Protein AF-A0A9P3E5V5-F1 (afdb_monomer)

Solvent-accessible surface area (backbone atoms only — not comparable to full-atom values): 11001 Å² total; per-residue (Å²): 137,90,83,87,84,87,84,86,79,91,71,80,88,65,81,78,80,69,85,78,74,56,87,87,50,57,58,60,36,31,74,77,69,76,49,65,53,83,77,76,59,57,54,72,68,57,53,49,50,54,52,51,52,53,50,52,50,46,36,69,65,6,74,64,27,44,96,91,38,74,92,29,53,44,73,91,23,45,56,85,62,48,84,70,31,33,34,68,57,94,59,50,39,72,36,65,69,54,51,51,58,68,65,32,63,55,54,46,51,53,51,22,64,66,70,73,44,84,90,75,83,84,86,77,54,52,49,74,63,70,69,98,47,53,63,94,78,40,67,85,72,67,80,88,75,93,77,86,85,88,80,85,83,84,77,77,80,78,89,83,76,83,81,77,131

Radius of gyration: 22.76 Å; Cα contacts (8 Å, |Δi|>4): 129; chains: 1; bounding box: 99×36×46 Å

Structure (mmCIF, N/CA/C/O backbone):
data_AF-A0A9P3E5V5-F1
#
_entry.id   AF-A0A9P3E5V5-F1
#
loop_
_atom_site.group_PDB
_atom_site.id
_atom_site.type_symbol
_atom_site.label_a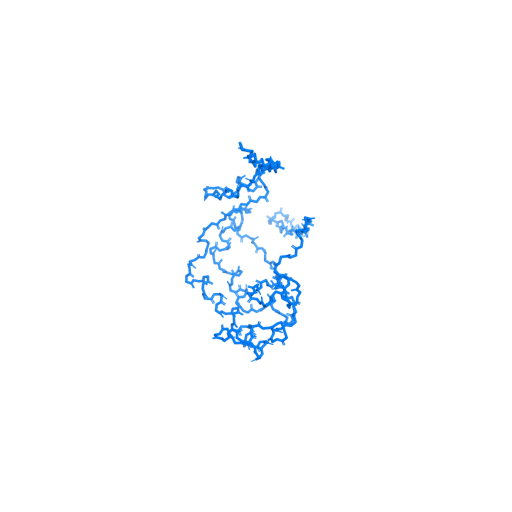tom_id
_atom_site.label_alt_id
_atom_site.label_comp_id
_atom_site.label_asym_id
_atom_site.label_entity_id
_atom_site.label_seq_id
_atom_site.pdbx_PDB_ins_code
_atom_site.Cartn_x
_atom_site.Cartn_y
_atom_site.Cartn_z
_atom_site.occupancy
_atom_site.B_iso_or_equiv
_atom_site.auth_seq_id
_atom_site.auth_comp_id
_atom_site.auth_asym_id
_atom_site.auth_atom_id
_atom_site.pdbx_PDB_model_num
ATOM 1 N N . MET A 1 1 ? 57.655 -8.076 26.500 1.00 41.09 1 MET A N 1
ATOM 2 C CA . MET A 1 1 ? 57.182 -7.612 25.183 1.00 41.09 1 MET A CA 1
ATOM 3 C C . MET A 1 1 ? 55.741 -7.177 25.334 1.00 41.09 1 MET A C 1
ATOM 5 O O . MET A 1 1 ? 54.920 -7.940 25.821 1.00 41.09 1 MET A O 1
ATOM 9 N N . THR A 1 2 ? 55.512 -5.908 25.033 1.00 35.53 2 THR A N 1
ATOM 10 C CA . THR A 1 2 ? 54.255 -5.164 25.101 1.00 35.53 2 THR A CA 1
ATOM 11 C C . THR A 1 2 ? 53.289 -5.636 24.018 1.00 35.53 2 THR A C 1
ATOM 13 O O . THR A 1 2 ? 53.728 -5.834 22.887 1.00 35.53 2 THR A O 1
ATOM 16 N N . SER A 1 3 ? 51.994 -5.741 24.330 1.00 30.14 3 SER A N 1
ATOM 17 C CA . SER A 1 3 ? 50.926 -5.079 23.558 1.00 30.14 3 SER A CA 1
ATOM 18 C C . SER A 1 3 ? 49.582 -5.205 24.272 1.00 30.14 3 SER A C 1
ATOM 20 O O . SER A 1 3 ? 48.969 -6.267 24.323 1.00 30.14 3 SER A O 1
ATOM 22 N N . THR A 1 4 ? 49.152 -4.071 24.815 1.00 32.53 4 THR A N 1
ATOM 23 C CA . THR A 1 4 ? 47.768 -3.741 25.154 1.00 32.53 4 THR A CA 1
ATOM 24 C C . THR A 1 4 ? 47.013 -3.439 23.862 1.00 32.53 4 THR A C 1
ATOM 26 O O . THR A 1 4 ? 47.519 -2.680 23.038 1.00 32.53 4 THR A O 1
ATOM 29 N N . VAL A 1 5 ? 45.785 -3.941 23.716 1.00 35.28 5 VAL A N 1
ATOM 30 C CA . VAL A 1 5 ? 44.787 -3.330 22.827 1.00 35.28 5 VAL A CA 1
ATOM 31 C C . VAL A 1 5 ? 43.511 -3.123 23.634 1.00 35.28 5 VAL A C 1
ATOM 33 O O . VAL A 1 5 ? 42.793 -4.066 23.954 1.00 35.28 5 VAL A O 1
ATOM 36 N N . THR A 1 6 ? 43.268 -1.864 23.985 1.00 30.19 6 THR A N 1
ATOM 37 C CA . THR A 1 6 ? 42.008 -1.373 24.542 1.00 30.19 6 THR A CA 1
ATOM 38 C C . THR A 1 6 ? 41.109 -0.975 23.377 1.00 30.19 6 THR A C 1
ATOM 40 O O . THR A 1 6 ? 41.495 -0.125 22.577 1.00 30.19 6 THR A O 1
ATOM 43 N N . LEU A 1 7 ? 39.902 -1.535 23.301 1.00 29.89 7 LEU A N 1
ATOM 44 C CA . LEU A 1 7 ? 38.810 -0.964 22.513 1.00 29.89 7 LEU A CA 1
ATOM 45 C C . LEU A 1 7 ? 37.678 -0.595 23.466 1.00 29.89 7 LEU A C 1
ATOM 47 O O . LEU A 1 7 ? 36.864 -1.426 23.858 1.00 29.89 7 LEU A O 1
ATOM 51 N N . THR A 1 8 ? 37.664 0.677 23.855 1.00 32.66 8 THR A N 1
ATOM 52 C CA . THR A 1 8 ? 36.528 1.309 24.520 1.00 32.66 8 THR A CA 1
ATOM 53 C C . THR A 1 8 ? 35.540 1.728 23.438 1.00 32.66 8 THR A C 1
ATOM 55 O O . THR A 1 8 ? 35.820 2.645 22.670 1.00 32.66 8 THR A O 1
ATOM 58 N N . ALA A 1 9 ? 34.382 1.076 23.384 1.00 33.16 9 ALA A N 1
ATOM 59 C CA . ALA A 1 9 ? 33.217 1.584 22.672 1.00 33.16 9 ALA A CA 1
ATOM 60 C C . ALA A 1 9 ? 32.140 1.916 23.709 1.00 33.16 9 ALA A C 1
ATOM 62 O O . ALA A 1 9 ? 31.314 1.085 24.070 1.00 33.16 9 ALA A O 1
ATOM 63 N N . THR A 1 10 ? 32.177 3.143 24.223 1.00 37.47 10 THR A N 1
ATOM 64 C CA . THR A 1 10 ? 31.037 3.750 24.914 1.00 37.47 10 THR A CA 1
ATOM 65 C C . THR A 1 10 ? 30.046 4.230 23.862 1.00 37.47 10 THR A C 1
ATOM 67 O O . THR A 1 10 ? 30.158 5.346 23.359 1.00 37.47 10 THR A O 1
ATOM 70 N N . ALA A 1 11 ? 29.084 3.374 23.521 1.00 40.66 11 ALA A N 1
ATOM 71 C CA . ALA A 1 11 ? 27.822 3.793 22.928 1.00 40.66 11 ALA A CA 1
ATOM 72 C C . ALA A 1 11 ? 26.767 3.720 24.033 1.00 40.66 11 ALA A C 1
ATOM 74 O O . ALA A 1 11 ? 26.501 2.661 24.593 1.00 40.66 11 ALA A O 1
ATOM 75 N N . THR A 1 12 ? 26.257 4.889 24.393 1.00 34.94 12 THR A N 1
ATOM 76 C CA . THR A 1 12 ? 25.194 5.119 25.362 1.00 34.94 12 THR A CA 1
ATOM 77 C C . THR A 1 12 ? 24.017 4.176 25.128 1.00 34.94 12 THR A C 1
ATOM 79 O O . THR A 1 12 ? 23.472 4.109 24.025 1.00 34.94 12 THR A O 1
ATOM 82 N N . ASP A 1 13 ? 23.636 3.488 26.203 1.00 42.56 13 ASP A N 1
ATOM 83 C CA . ASP A 1 13 ? 22.444 2.659 26.362 1.00 42.56 13 ASP A CA 1
ATOM 84 C C . ASP A 1 13 ? 21.185 3.514 26.152 1.00 42.56 13 ASP A C 1
ATOM 86 O O . ASP A 1 13 ? 20.559 4.021 27.080 1.00 42.56 13 ASP A O 1
ATOM 90 N N . SER A 1 14 ? 20.867 3.784 24.888 1.00 42.25 14 SER A N 1
ATOM 91 C CA . SER A 1 14 ? 19.530 4.218 24.513 1.00 42.25 14 SER A CA 1
ATOM 92 C C . SER A 1 14 ? 18.694 2.949 24.512 1.00 42.25 14 SER A C 1
ATOM 94 O O . SER A 1 14 ? 19.009 2.062 23.712 1.00 42.25 14 SER A O 1
ATOM 96 N N . PRO A 1 15 ? 17.657 2.818 25.358 1.00 39.41 15 PRO A N 1
ATOM 97 C CA . PRO A 1 15 ? 16.814 1.640 25.314 1.00 39.41 15 PRO A CA 1
ATOM 98 C C . PRO A 1 15 ? 16.257 1.541 23.897 1.00 39.41 15 PRO A C 1
ATOM 100 O O . PRO A 1 15 ? 15.474 2.393 23.466 1.00 39.41 15 PRO A O 1
ATOM 103 N N . GLN A 1 16 ? 16.693 0.524 23.148 1.00 37.16 16 GLN A N 1
ATOM 104 C CA . GLN A 1 16 ? 16.019 0.148 21.920 1.00 37.16 16 GLN A CA 1
ATOM 105 C C . GLN A 1 16 ? 14.593 -0.187 22.337 1.00 37.16 16 GLN A C 1
ATOM 107 O O . GLN A 1 16 ? 14.336 -1.228 22.944 1.00 37.16 16 GLN A O 1
ATOM 112 N N . ARG A 1 17 ? 13.661 0.731 22.071 1.00 35.12 17 ARG A N 1
ATOM 113 C CA . ARG A 1 17 ? 12.237 0.446 22.185 1.00 35.12 17 ARG A CA 1
ATOM 114 C C . ARG A 1 17 ? 11.940 -0.610 21.131 1.00 35.12 17 ARG A C 1
ATOM 116 O O . ARG A 1 17 ? 11.730 -0.299 19.964 1.00 35.12 17 ARG A O 1
ATOM 123 N N . VAL A 1 18 ? 12.018 -1.872 21.537 1.00 39.62 18 VAL A N 1
ATOM 124 C CA . VAL A 1 18 ? 11.523 -2.989 20.742 1.00 39.62 18 VAL A CA 1
ATOM 125 C C . VAL A 1 18 ? 10.032 -2.745 20.584 1.00 39.62 18 VAL A C 1
ATOM 127 O O . VAL A 1 18 ? 9.328 -2.607 21.584 1.00 39.62 18 VAL A O 1
ATOM 130 N N . LEU A 1 19 ? 9.571 -2.657 19.338 1.00 42.88 19 LEU A N 1
ATOM 131 C CA . LEU A 1 19 ? 8.152 -2.617 19.014 1.00 42.88 19 LEU A CA 1
ATOM 132 C C . LEU A 1 19 ? 7.514 -3.885 19.599 1.00 42.88 19 LEU A C 1
ATOM 134 O O . LEU A 1 19 ? 7.697 -4.981 19.064 1.00 42.88 19 LEU A O 1
ATOM 138 N N . ARG A 1 20 ? 6.849 -3.758 20.752 1.00 41.41 20 ARG A N 1
ATOM 139 C CA . ARG A 1 20 ? 6.124 -4.865 21.374 1.00 41.41 20 ARG A CA 1
ATOM 140 C C . ARG A 1 20 ? 4.777 -4.943 20.685 1.00 41.41 20 ARG A C 1
ATOM 142 O O . ARG A 1 20 ? 3.972 -4.029 20.754 1.00 41.41 20 ARG A O 1
ATOM 149 N N . LEU A 1 21 ? 4.605 -6.022 19.943 1.00 47.34 21 LEU A N 1
ATOM 150 C CA . LEU A 1 21 ? 3.450 -6.261 19.098 1.00 47.34 21 LEU A CA 1
ATOM 151 C C . LEU A 1 21 ? 2.432 -6.994 19.972 1.00 47.34 21 LEU A C 1
ATOM 153 O O . LEU A 1 21 ? 2.611 -8.188 20.212 1.00 47.34 21 LEU A O 1
ATOM 157 N N . HIS A 1 22 ? 1.460 -6.264 20.519 1.00 46.09 22 HIS A N 1
ATOM 158 C CA . HIS A 1 22 ? 0.457 -6.792 21.442 1.00 46.09 22 HIS A CA 1
ATOM 159 C C . HIS A 1 22 ? -0.745 -7.329 20.642 1.00 46.09 22 HIS A C 1
ATOM 161 O O . HIS A 1 22 ? -1.369 -6.579 19.897 1.00 46.09 22 HIS A O 1
ATOM 167 N N . PRO A 1 23 ? -1.049 -8.634 20.730 1.00 52.34 23 PRO A N 1
ATOM 168 C CA . PRO A 1 23 ? -2.071 -9.246 19.884 1.00 52.34 23 PRO A CA 1
ATOM 169 C C . PRO A 1 23 ? -3.511 -9.062 20.389 1.00 52.34 23 PRO A C 1
ATOM 171 O O . PRO A 1 23 ? -4.437 -9.226 19.602 1.00 52.34 23 PRO A O 1
ATOM 174 N N . ASP A 1 24 ? -3.714 -8.708 21.663 1.00 61.38 24 ASP A N 1
ATOM 175 C CA . ASP A 1 24 ? -4.978 -9.054 22.335 1.00 61.38 24 ASP A CA 1
ATOM 176 C C . ASP A 1 24 ? -5.874 -7.860 22.709 1.00 61.38 24 ASP A C 1
ATOM 178 O O . ASP A 1 24 ? -6.994 -8.067 23.172 1.00 61.38 24 ASP A O 1
ATOM 182 N N . ASN A 1 25 ? -5.420 -6.612 22.529 1.00 67.69 25 ASN A N 1
ATOM 183 C CA . ASN A 1 25 ? -6.262 -5.431 22.758 1.00 67.69 25 ASN A CA 1
ATOM 184 C C . ASN A 1 25 ? -5.725 -4.181 22.023 1.00 67.69 25 ASN A C 1
ATOM 186 O O . ASN A 1 25 ? -4.980 -3.398 22.622 1.00 67.69 25 ASN A O 1
ATOM 190 N N . PRO A 1 26 ? -6.093 -3.971 20.744 1.00 73.62 26 PRO A N 1
ATOM 191 C CA . PRO A 1 26 ? -5.591 -2.843 19.961 1.00 73.62 26 PRO A CA 1
ATOM 192 C C . PRO A 1 26 ? -5.961 -1.484 20.569 1.00 73.62 26 PRO A C 1
ATOM 194 O O . PRO A 1 26 ? -5.169 -0.547 20.504 1.00 73.62 26 PRO A O 1
ATOM 197 N N . THR A 1 27 ? -7.126 -1.381 21.212 1.00 79.56 27 THR A N 1
ATOM 198 C CA . THR A 1 27 ? -7.610 -0.140 21.829 1.00 79.56 27 THR A CA 1
ATOM 199 C C . THR A 1 27 ? -6.741 0.279 23.012 1.00 79.56 27 THR A C 1
ATOM 201 O O . THR A 1 27 ? -6.337 1.434 23.097 1.00 79.56 27 THR A O 1
ATOM 204 N N . ARG A 1 28 ? -6.362 -0.666 23.881 1.00 84.62 28 ARG A N 1
ATOM 205 C CA . ARG A 1 28 ? -5.497 -0.370 25.032 1.00 84.62 28 ARG A CA 1
ATOM 206 C C . ARG A 1 28 ? -4.113 0.129 24.609 1.00 84.62 28 ARG A C 1
ATOM 208 O O . ARG A 1 28 ? -3.615 1.105 25.163 1.00 84.62 28 ARG A O 1
ATOM 215 N N . ASP A 1 29 ? -3.488 -0.527 23.635 1.00 86.44 29 ASP A N 1
ATOM 216 C CA . ASP A 1 29 ? -2.180 -0.096 23.129 1.00 86.44 29 ASP A CA 1
ATOM 217 C C . ASP A 1 29 ? -2.243 1.301 22.506 1.00 86.44 29 ASP A C 1
ATOM 219 O O . ASP A 1 29 ? -1.322 2.098 22.691 1.00 86.44 29 ASP A O 1
ATOM 223 N N . LEU A 1 30 ? -3.327 1.598 21.780 1.00 87.31 30 LEU A N 1
ATOM 224 C CA . LEU A 1 30 ? -3.567 2.920 21.209 1.00 87.31 30 LEU A CA 1
ATOM 225 C C . LEU A 1 30 ? -3.689 3.986 22.303 1.00 87.31 30 LEU A C 1
ATOM 227 O O . LEU A 1 30 ? -3.066 5.038 22.173 1.00 87.31 30 LEU A O 1
ATOM 231 N N . GLU A 1 31 ? -4.420 3.710 23.384 1.00 87.19 31 GLU A N 1
ATOM 232 C CA . GLU A 1 31 ? -4.567 4.624 24.526 1.00 87.19 31 GLU A CA 1
ATOM 233 C C . GLU A 1 31 ? -3.242 4.861 25.269 1.00 87.19 31 GLU A C 1
ATOM 235 O O . GLU A 1 31 ? -2.911 6.000 25.600 1.00 87.19 31 GLU A O 1
ATOM 240 N N . GLU A 1 32 ? -2.463 3.804 25.524 1.00 92.00 32 GLU A N 1
ATOM 241 C CA . GLU A 1 32 ? -1.231 3.892 26.320 1.00 92.00 32 GLU A CA 1
ATOM 242 C C . GLU A 1 32 ? -0.019 4.388 25.505 1.00 92.00 32 GLU A C 1
ATOM 244 O O . GLU A 1 32 ? 0.821 5.127 26.026 1.00 92.00 32 GLU A O 1
ATOM 249 N N . ASN A 1 33 ? 0.098 3.987 24.233 1.00 89.06 33 ASN A N 1
ATOM 250 C CA . ASN A 1 33 ? 1.298 4.200 23.411 1.00 89.06 33 ASN A CA 1
ATOM 251 C C . ASN A 1 33 ? 1.079 5.115 22.198 1.00 89.06 33 ASN A C 1
ATOM 253 O O . ASN A 1 33 ? 2.060 5.515 21.563 1.00 89.06 33 ASN A O 1
ATOM 257 N N . GLY A 1 34 ? -0.171 5.417 21.838 1.00 88.44 34 GLY A N 1
ATOM 258 C CA . GLY A 1 34 ? -0.513 6.157 20.620 1.00 88.44 34 GLY A CA 1
ATOM 259 C C . GLY A 1 34 ? -0.385 5.343 19.325 1.00 88.44 34 GLY A C 1
ATOM 260 O O . GLY A 1 34 ? -0.484 5.916 18.242 1.00 88.44 34 GLY A O 1
ATOM 261 N N . TYR A 1 35 ? -0.139 4.030 19.406 1.00 88.62 35 TYR A N 1
ATOM 262 C CA . TYR A 1 35 ? -0.117 3.111 18.263 1.00 88.62 35 TYR A CA 1
ATOM 263 C C . TYR A 1 35 ? -0.418 1.673 18.710 1.00 88.62 35 TYR A C 1
ATOM 265 O O . TYR A 1 35 ? -0.154 1.303 19.849 1.00 88.62 35 TYR A O 1
ATOM 273 N N . THR A 1 36 ? -0.889 0.839 17.782 1.00 87.62 36 THR A N 1
ATOM 274 C CA . THR A 1 36 ? -0.984 -0.620 17.949 1.00 87.62 36 THR A CA 1
ATOM 275 C C . THR A 1 36 ? -0.632 -1.322 16.637 1.00 87.62 36 THR A C 1
ATOM 277 O O . THR A 1 36 ? -0.601 -0.688 15.579 1.00 87.62 36 THR A O 1
ATOM 280 N N . VAL A 1 37 ? -0.352 -2.625 16.687 1.00 89.25 37 VAL A N 1
ATOM 281 C CA . VAL A 1 37 ? -0.120 -3.438 15.488 1.00 89.25 37 VAL A CA 1
ATOM 282 C C . VAL A 1 37 ? -1.023 -4.657 15.493 1.00 89.25 37 VAL A C 1
ATOM 284 O O . VAL A 1 37 ? -0.809 -5.606 16.245 1.00 89.25 37 VAL A O 1
ATOM 287 N N . VAL A 1 38 ? -1.969 -4.662 14.560 1.00 88.44 38 VAL A N 1
ATOM 288 C CA . VAL A 1 38 ? -2.871 -5.788 14.331 1.00 88.44 38 VAL A CA 1
ATOM 289 C C . VAL A 1 38 ? -2.257 -6.717 13.290 1.00 88.44 38 VAL A C 1
ATOM 291 O O . VAL A 1 38 ? -1.960 -6.319 12.163 1.00 88.44 38 VAL A O 1
ATOM 294 N N . ARG A 1 39 ? -2.006 -7.966 13.678 1.00 90.00 39 ARG A N 1
ATOM 295 C CA . ARG A 1 39 ? -1.382 -8.971 12.809 1.00 90.00 39 ARG A CA 1
ATOM 296 C C . ARG A 1 39 ? -2.436 -9.815 12.115 1.00 90.00 39 ARG A C 1
ATOM 298 O O . ARG A 1 39 ? -3.508 -10.035 12.658 1.00 90.00 39 ARG A O 1
ATOM 305 N N . GLY A 1 40 ? -2.084 -10.349 10.948 1.00 90.75 40 GLY A N 1
ATOM 306 C CA . GLY A 1 40 ? -2.936 -11.314 10.250 1.00 90.75 40 GLY A CA 1
ATOM 307 C C . GLY A 1 40 ? -4.240 -10.723 9.716 1.00 90.75 40 GLY A C 1
ATOM 308 O O . GLY A 1 40 ? -5.145 -11.486 9.409 1.00 90.75 40 GLY A O 1
ATOM 309 N N . VAL A 1 41 ? -4.327 -9.392 9.586 1.00 93.50 41 VAL A N 1
ATOM 310 C CA . VAL A 1 41 ? -5.484 -8.706 8.984 1.00 93.50 41 VAL A CA 1
ATOM 311 C C . VAL A 1 41 ? -5.741 -9.227 7.571 1.00 93.50 41 VAL A C 1
ATOM 313 O O . VAL A 1 41 ? -6.877 -9.471 7.191 1.00 93.50 41 VAL A O 1
ATOM 316 N N . LEU A 1 42 ? -4.673 -9.456 6.804 1.00 95.31 42 LEU A N 1
ATOM 317 C CA . LEU A 1 42 ? -4.742 -10.145 5.523 1.00 95.31 42 LEU A CA 1
ATOM 318 C C . LEU A 1 42 ? -4.054 -11.500 5.625 1.00 95.31 42 LEU A C 1
ATOM 320 O O . LEU A 1 42 ? -2.979 -11.629 6.218 1.00 95.31 42 LEU A O 1
ATOM 324 N N . THR A 1 43 ? -4.642 -12.495 4.967 1.00 96.62 43 THR A N 1
ATOM 325 C CA . THR A 1 43 ? -3.967 -13.766 4.688 1.00 96.62 43 THR A CA 1
ATOM 326 C C . THR A 1 43 ? -2.726 -13.524 3.816 1.00 96.62 43 THR A C 1
ATOM 328 O O . THR A 1 43 ? -2.761 -12.606 2.983 1.00 96.62 43 THR A O 1
ATOM 331 N N . PRO A 1 44 ? -1.673 -14.353 3.916 1.00 97.44 44 PRO A N 1
ATOM 332 C CA . PRO A 1 44 ? -0.499 -14.256 3.048 1.00 97.44 44 PRO A CA 1
ATOM 333 C C . PRO A 1 44 ? -0.837 -14.220 1.552 1.00 97.44 44 PRO A C 1
ATOM 335 O O . PRO A 1 44 ? -0.237 -13.452 0.807 1.00 97.44 44 PRO A O 1
ATOM 338 N N . GLU A 1 45 ? -1.833 -14.991 1.122 1.00 97.94 45 GLU A N 1
ATOM 339 C CA . GLU A 1 45 ? -2.267 -15.095 -0.271 1.00 97.94 45 GLU A CA 1
ATOM 340 C C . GLU A 1 45 ? -2.884 -13.784 -0.773 1.00 97.94 45 GLU A C 1
ATOM 342 O O . GLU A 1 45 ? -2.530 -13.301 -1.847 1.00 97.94 45 GLU A O 1
ATOM 347 N N . ARG A 1 46 ? -3.768 -13.163 0.020 1.00 97.38 46 ARG A N 1
ATOM 348 C CA . ARG A 1 46 ? -4.338 -11.839 -0.294 1.00 97.38 46 ARG A CA 1
ATOM 349 C C . ARG A 1 46 ? -3.268 -10.753 -0.326 1.00 97.38 46 ARG A C 1
ATOM 351 O O . ARG A 1 46 ? -3.261 -9.936 -1.241 1.00 97.38 46 ARG A O 1
ATOM 358 N N . ALA A 1 47 ? -2.349 -10.750 0.639 1.00 96.94 47 ALA A N 1
ATOM 359 C CA . ALA A 1 47 ? -1.246 -9.790 0.662 1.00 96.94 47 ALA A CA 1
ATOM 360 C C . ALA A 1 47 ? -0.346 -9.927 -0.580 1.00 96.94 47 ALA A C 1
ATOM 362 O O . ALA A 1 47 ? 0.051 -8.930 -1.186 1.00 96.94 47 ALA A O 1
ATOM 363 N N . GLU A 1 48 ? -0.064 -11.164 -0.986 1.00 97.81 48 GLU A N 1
ATOM 364 C CA . GLU A 1 48 ? 0.687 -11.474 -2.197 1.00 97.81 48 GLU A CA 1
ATOM 365 C C . GLU A 1 48 ? -0.050 -11.024 -3.468 1.00 97.81 48 GLU A C 1
ATOM 367 O O . GLU A 1 48 ? 0.569 -10.433 -4.351 1.00 97.81 48 GLU A O 1
ATOM 372 N N . ASP A 1 49 ? -1.367 -11.211 -3.548 1.00 98.38 49 ASP A N 1
ATOM 373 C CA . ASP A 1 49 ? -2.185 -10.724 -4.665 1.00 98.38 49 ASP A CA 1
ATOM 374 C C . ASP A 1 49 ? -2.108 -9.191 -4.826 1.00 98.38 49 ASP A C 1
ATOM 376 O O . ASP A 1 49 ? -1.814 -8.694 -5.916 1.00 98.38 49 ASP A O 1
ATOM 380 N N . TYR A 1 50 ? -2.266 -8.419 -3.742 1.00 98.00 50 TYR A N 1
ATOM 381 C CA . TYR A 1 50 ? -2.081 -6.959 -3.791 1.00 98.00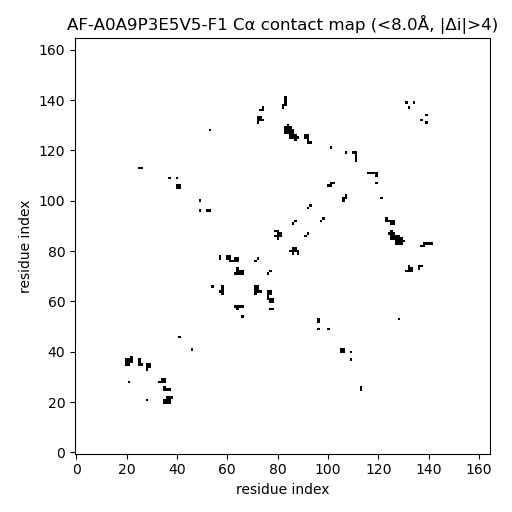 50 TYR A CA 1
ATOM 382 C C . TYR A 1 50 ? -0.673 -6.568 -4.234 1.00 98.00 50 TYR A C 1
ATOM 384 O O . TYR A 1 50 ? -0.501 -5.623 -5.008 1.00 98.00 50 TYR A O 1
ATOM 392 N N . ARG A 1 51 ? 0.343 -7.308 -3.777 1.00 97.44 51 ARG A N 1
ATOM 393 C CA . ARG A 1 51 ? 1.724 -7.088 -4.203 1.00 97.44 51 ARG A CA 1
ATOM 394 C C . ARG A 1 51 ? 1.871 -7.294 -5.708 1.00 97.44 51 ARG A C 1
ATOM 396 O O . ARG A 1 51 ? 2.521 -6.479 -6.359 1.00 97.44 51 ARG A O 1
ATOM 403 N N . GLN A 1 52 ? 1.286 -8.349 -6.272 1.00 98.19 52 GLN A N 1
ATOM 404 C CA . GLN A 1 52 ? 1.336 -8.595 -7.715 1.00 98.19 52 GLN A CA 1
ATOM 405 C C . GLN A 1 52 ? 0.643 -7.484 -8.500 1.00 98.19 52 GLN A C 1
ATOM 407 O O . GLN A 1 52 ? 1.242 -6.959 -9.437 1.00 98.19 52 GLN A O 1
ATOM 412 N N . ARG A 1 53 ? -0.535 -7.033 -8.056 1.00 98.06 53 ARG A N 1
ATOM 413 C CA . ARG A 1 53 ? -1.254 -5.911 -8.682 1.00 98.06 53 ARG A CA 1
ATOM 414 C C . ARG A 1 53 ? -0.484 -4.589 -8.610 1.00 98.06 53 ARG A C 1
ATOM 416 O O . ARG A 1 53 ? -0.496 -3.819 -9.568 1.00 98.06 53 ARG A O 1
ATOM 423 N N . ALA A 1 54 ? 0.258 -4.349 -7.529 1.00 96.94 54 ALA A N 1
ATOM 424 C CA . ALA A 1 54 ? 1.160 -3.203 -7.438 1.00 96.94 54 ALA A CA 1
ATOM 425 C C . ALA A 1 54 ? 2.310 -3.285 -8.460 1.00 96.94 54 ALA A C 1
ATOM 427 O O . ALA A 1 54 ? 2.652 -2.287 -9.096 1.00 96.94 54 ALA A O 1
ATOM 428 N N . TYR A 1 55 ? 2.888 -4.473 -8.673 1.00 97.50 55 TYR A N 1
ATOM 429 C CA . TYR A 1 55 ? 3.872 -4.670 -9.741 1.00 97.50 55 TYR A CA 1
ATOM 430 C C . TYR A 1 55 ? 3.250 -4.559 -11.143 1.00 97.50 55 TYR A C 1
ATOM 432 O O . TYR A 1 55 ? 3.905 -4.016 -12.032 1.00 97.50 55 TYR A O 1
ATOM 440 N N . ASP A 1 56 ? 2.007 -5.012 -11.347 1.00 97.19 56 ASP A N 1
ATOM 441 C CA . ASP A 1 56 ? 1.290 -4.853 -12.623 1.00 97.19 56 ASP A CA 1
ATOM 442 C C . ASP A 1 56 ? 1.147 -3.369 -12.959 1.00 97.19 56 ASP A C 1
ATOM 444 O O . ASP A 1 56 ? 1.435 -2.939 -14.079 1.00 97.19 56 ASP A O 1
ATOM 448 N N . TRP A 1 57 ? 0.775 -2.567 -11.959 1.00 96.62 57 TRP A N 1
ATOM 449 C CA . TRP A 1 57 ? 0.699 -1.120 -12.086 1.00 96.62 57 TRP A 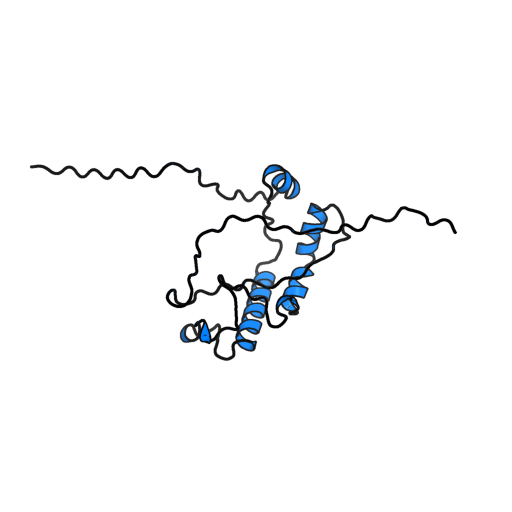CA 1
ATOM 450 C C . TRP A 1 57 ? 2.061 -0.501 -12.438 1.00 96.62 57 TRP A C 1
ATOM 452 O O . TRP A 1 57 ? 2.147 0.302 -13.370 1.00 96.62 57 TRP A O 1
ATOM 462 N N . LEU A 1 58 ? 3.142 -0.916 -11.766 1.00 96.56 58 LEU A N 1
ATOM 463 C CA . LEU A 1 58 ? 4.497 -0.429 -12.052 1.00 96.56 58 LEU A CA 1
ATOM 464 C C . LEU A 1 58 ? 4.950 -0.752 -13.481 1.00 96.56 58 LEU A C 1
ATOM 466 O O . LEU A 1 58 ? 5.521 0.1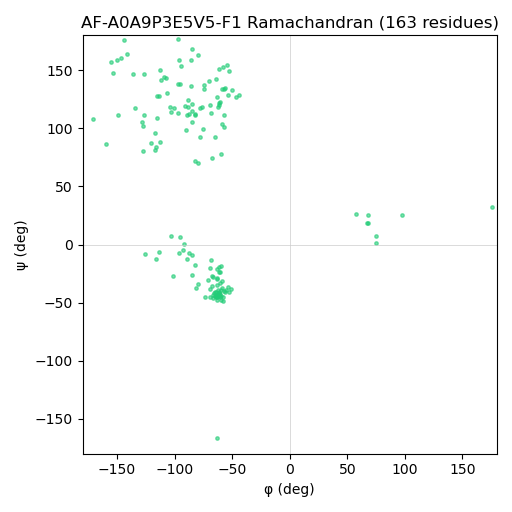10 -14.141 1.00 96.56 58 LEU A O 1
ATOM 470 N N . GLU A 1 59 ? 4.691 -1.963 -13.978 1.00 96.75 59 GLU A N 1
ATOM 471 C CA . GLU A 1 59 ? 5.053 -2.364 -15.347 1.00 96.75 59 GLU A CA 1
ATOM 472 C C . GLU A 1 59 ? 4.189 -1.679 -16.413 1.00 96.75 59 GLU A C 1
ATOM 474 O O . GLU A 1 59 ? 4.670 -1.415 -17.517 1.00 96.75 59 GLU A O 1
ATOM 479 N N . LYS A 1 60 ? 2.929 -1.363 -16.088 1.00 95.12 60 LYS A N 1
ATOM 480 C CA . LYS A 1 60 ? 2.030 -0.591 -16.957 1.00 95.12 60 LYS A CA 1
ATOM 481 C C . LYS A 1 60 ? 2.479 0.865 -17.074 1.00 95.12 60 LYS A C 1
ATOM 483 O O . LYS A 1 60 ? 2.500 1.415 -18.172 1.00 95.12 60 LYS A O 1
ATOM 488 N N . MET A 1 61 ? 2.823 1.487 -15.949 1.00 95.00 61 MET A N 1
ATOM 489 C CA . MET A 1 61 ? 3.167 2.910 -15.886 1.00 95.00 61 MET A CA 1
ATOM 490 C C . MET A 1 61 ? 4.642 3.183 -16.213 1.00 95.00 61 MET A C 1
ATOM 492 O O . MET A 1 61 ? 4.982 4.266 -16.685 1.00 95.00 61 MET A O 1
ATOM 496 N N . GLY A 1 62 ? 5.516 2.201 -15.991 1.00 94.44 62 GLY A N 1
ATOM 497 C CA . GLY A 1 62 ? 6.923 2.194 -16.374 1.00 94.44 62 GLY A CA 1
ATOM 498 C C . GLY A 1 62 ? 7.186 1.086 -17.396 1.00 94.44 62 GLY A C 1
ATOM 499 O O . GLY A 1 62 ? 7.636 0.010 -17.015 1.00 94.44 62 GLY A O 1
ATOM 500 N N . PRO A 1 63 ? 6.956 1.303 -18.705 1.00 92.12 63 PRO A N 1
ATOM 501 C CA . PRO A 1 63 ? 7.033 0.231 -19.707 1.00 92.12 63 PRO A CA 1
ATOM 502 C C . PRO A 1 63 ? 8.424 -0.415 -19.826 1.00 92.12 63 PRO A C 1
ATOM 504 O O . PRO A 1 63 ? 8.535 -1.575 -20.238 1.00 92.12 63 PRO A O 1
ATOM 507 N N . ASN A 1 64 ? 9.472 0.318 -19.431 1.00 97.12 64 ASN A N 1
ATOM 508 C CA . ASN A 1 64 ? 10.859 -0.148 -19.390 1.00 97.12 64 ASN A CA 1
ATOM 509 C C . ASN A 1 64 ? 11.218 -0.887 -18.094 1.00 97.12 64 ASN A C 1
ATOM 511 O O . ASN A 1 64 ? 12.306 -1.448 -18.011 1.00 97.12 64 ASN A O 1
ATOM 515 N N . PHE A 1 65 ? 10.347 -0.879 -17.086 1.00 97.50 65 PHE A N 1
ATOM 516 C CA . PHE A 1 65 ? 10.490 -1.679 -15.878 1.00 97.50 65 PHE A CA 1
ATOM 517 C C . PHE A 1 65 ? 9.896 -3.076 -16.104 1.00 97.50 65 PHE A C 1
ATOM 519 O O . PHE A 1 65 ? 8.823 -3.235 -16.697 1.00 97.50 65 PHE A O 1
ATOM 526 N N . LYS A 1 66 ? 10.620 -4.100 -15.643 1.00 97.75 66 LYS A N 1
ATOM 527 C CA . LYS A 1 66 ? 10.203 -5.505 -15.641 1.00 97.75 66 LYS A CA 1
ATOM 528 C C . LYS A 1 66 ? 10.526 -6.110 -14.281 1.00 97.75 66 LYS A C 1
ATOM 530 O O . LYS A 1 66 ? 11.692 -6.238 -13.900 1.00 97.75 66 LYS A O 1
ATOM 535 N N . ARG A 1 67 ? 9.502 -6.548 -13.546 1.00 96.38 67 ARG A N 1
ATOM 536 C CA . ARG A 1 67 ? 9.650 -7.095 -12.187 1.00 96.38 67 ARG A CA 1
ATOM 537 C C . ARG A 1 67 ? 10.585 -8.309 -12.154 1.00 96.38 67 ARG A C 1
ATOM 539 O O . ARG A 1 67 ? 11.302 -8.502 -11.180 1.00 96.38 67 ARG A O 1
ATOM 546 N N . ASN A 1 68 ? 10.613 -9.080 -13.242 1.00 96.62 68 ASN A N 1
ATOM 547 C CA . ASN A 1 68 ? 11.401 -10.307 -13.370 1.00 96.62 68 ASN A CA 1
ATOM 548 C C . ASN A 1 68 ? 12.800 -10.095 -13.977 1.00 96.62 68 ASN A C 1
ATOM 550 O O . ASN A 1 68 ? 13.542 -11.062 -14.117 1.00 96.62 68 ASN A O 1
ATOM 554 N N . ASP A 1 69 ? 13.184 -8.861 -14.321 1.00 97.12 69 ASP A N 1
ATOM 555 C CA . ASP A 1 69 ? 14.526 -8.548 -14.822 1.00 97.12 69 ASP A CA 1
ATOM 556 C C . ASP A 1 69 ? 15.147 -7.414 -14.011 1.00 97.12 69 ASP A C 1
ATOM 558 O O . ASP A 1 69 ? 14.854 -6.235 -14.221 1.00 97.12 69 ASP A O 1
ATOM 562 N N . ARG A 1 70 ? 16.050 -7.773 -13.093 1.00 95.12 70 ARG A N 1
ATOM 563 C CA . ARG A 1 70 ? 16.719 -6.824 -12.196 1.00 95.12 70 ARG A CA 1
ATOM 564 C C . ARG A 1 70 ? 17.532 -5.762 -12.947 1.00 95.12 70 ARG A C 1
ATOM 566 O O . ARG A 1 70 ? 17.694 -4.668 -12.417 1.00 95.12 70 ARG A O 1
ATOM 573 N N . ASN A 1 71 ? 17.965 -6.019 -14.183 1.00 96.50 71 ASN A N 1
ATOM 574 C CA . ASN A 1 71 ? 18.682 -5.026 -14.994 1.00 96.50 71 ASN A CA 1
ATOM 575 C C . ASN A 1 71 ? 17.789 -3.854 -15.425 1.00 96.50 71 ASN A C 1
ATOM 577 O O . ASN A 1 71 ? 18.279 -2.832 -15.895 1.00 96.50 71 ASN A O 1
ATOM 581 N N . THR A 1 72 ? 16.471 -3.983 -15.269 1.00 97.06 72 THR A N 1
ATOM 582 C CA . THR A 1 72 ? 15.519 -2.905 -15.555 1.00 97.06 72 THR A CA 1
ATOM 583 C C . THR A 1 72 ? 15.188 -2.048 -14.332 1.00 97.06 72 THR A C 1
ATOM 585 O O . THR A 1 72 ? 14.485 -1.045 -14.466 1.00 97.06 72 THR A O 1
ATOM 588 N N . TRP A 1 73 ? 15.689 -2.396 -13.143 1.00 95.62 73 TRP A N 1
ATOM 589 C CA . TRP A 1 73 ? 15.328 -1.753 -11.877 1.00 95.62 73 TRP A CA 1
ATOM 590 C C . TRP A 1 73 ? 16.133 -0.472 -11.671 1.00 95.62 73 TRP A C 1
ATOM 592 O O . TRP A 1 73 ? 17.031 -0.394 -10.840 1.00 95.62 73 TRP A O 1
ATOM 602 N N . HIS A 1 74 ? 15.798 0.543 -12.456 1.00 94.50 74 HIS A N 1
ATOM 603 C CA . HIS A 1 74 ? 16.419 1.858 -12.414 1.00 94.50 74 HIS A CA 1
ATO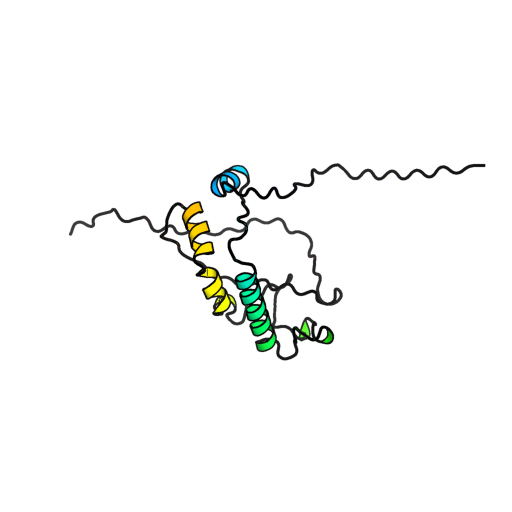M 604 C C . HIS A 1 74 ? 15.354 2.932 -12.251 1.00 94.50 74 HIS A C 1
ATOM 606 O O . HIS A 1 74 ? 14.273 2.810 -12.825 1.00 94.50 74 HIS A O 1
ATOM 612 N N . VAL A 1 75 ? 15.677 4.019 -11.545 1.00 93.44 75 VAL A N 1
ATOM 613 C CA . VAL A 1 75 ? 14.734 5.132 -11.305 1.00 93.44 75 VAL A CA 1
ATOM 614 C C . VAL A 1 75 ? 14.138 5.655 -12.617 1.00 93.44 75 VAL A C 1
ATOM 616 O O . VAL A 1 75 ? 12.935 5.863 -12.708 1.00 93.44 75 VAL A O 1
ATOM 619 N N . LYS A 1 76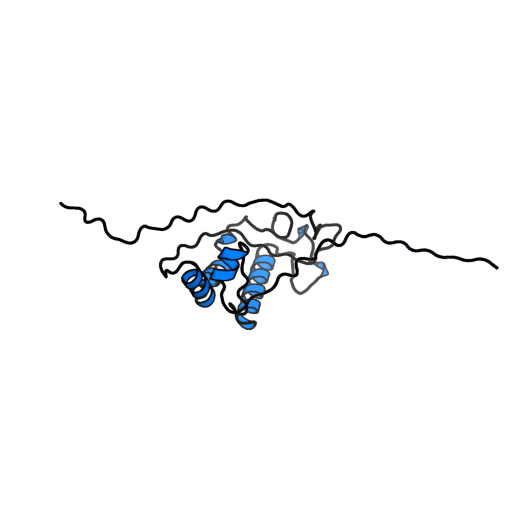 ? 14.956 5.765 -13.674 1.00 94.38 76 LYS A N 1
ATOM 620 C CA . LYS A 1 76 ? 14.530 6.208 -15.016 1.00 94.38 76 LYS A CA 1
ATOM 621 C C . LYS A 1 76 ? 13.483 5.311 -15.697 1.00 94.38 76 LYS A C 1
ATOM 623 O O . LYS A 1 76 ? 12.869 5.738 -16.668 1.00 94.38 76 LYS A O 1
ATOM 628 N N . ASN A 1 77 ? 13.343 4.063 -15.251 1.00 96.44 77 ASN A N 1
ATOM 629 C CA . ASN A 1 77 ? 12.406 3.091 -15.814 1.00 96.44 77 ASN A CA 1
ATOM 630 C C . ASN A 1 77 ? 11.088 3.033 -15.028 1.00 96.44 77 ASN A C 1
ATOM 632 O O . ASN A 1 77 ? 10.162 2.353 -15.465 1.00 96.44 77 ASN A O 1
ATOM 636 N N . LEU A 1 78 ? 11.009 3.721 -13.887 1.00 94.62 78 LEU A N 1
ATOM 637 C CA . LEU A 1 78 ? 9.830 3.780 -13.032 1.00 94.62 78 LEU A CA 1
ATOM 638 C C . LEU A 1 78 ? 8.992 5.031 -13.332 1.00 94.62 78 LEU A C 1
ATOM 640 O O . LEU A 1 78 ? 9.520 6.021 -13.847 1.00 94.62 78 LEU A O 1
ATOM 644 N N . PRO A 1 79 ? 7.696 5.024 -12.973 1.00 93.44 79 PRO A N 1
ATOM 645 C CA . PRO A 1 79 ? 6.875 6.230 -13.013 1.00 93.44 79 PRO A CA 1
ATOM 646 C C . PRO A 1 79 ? 7.472 7.335 -12.125 1.00 93.44 79 PRO A C 1
ATOM 648 O O . PRO A 1 79 ? 8.130 7.013 -11.130 1.00 93.44 79 PRO A O 1
ATOM 651 N N . PRO A 1 80 ? 7.229 8.625 -12.420 1.00 91.12 80 PRO A N 1
ATOM 652 C CA . PRO A 1 80 ? 7.638 9.716 -11.540 1.00 91.12 80 PRO A CA 1
ATOM 653 C C . PRO A 1 80 ? 7.112 9.509 -10.115 1.00 91.12 80 PRO A C 1
ATOM 655 O O . PRO A 1 80 ? 5.921 9.262 -9.916 1.00 91.12 80 PRO A O 1
ATOM 658 N N . HIS A 1 81 ? 8.004 9.603 -9.133 1.00 91.69 81 HIS A N 1
ATOM 659 C CA . HIS A 1 81 ? 7.698 9.372 -7.726 1.00 91.69 81 HIS A CA 1
ATOM 660 C C . HIS A 1 81 ? 8.594 10.208 -6.819 1.00 91.69 81 HIS A C 1
ATOM 662 O O . HIS A 1 81 ? 9.679 10.645 -7.205 1.00 91.69 81 HIS A O 1
ATOM 668 N N . GLU A 1 82 ? 8.114 10.406 -5.601 1.00 87.38 82 GLU A N 1
ATOM 669 C CA . GLU A 1 82 ? 8.838 11.058 -4.523 1.00 87.38 82 GLU A CA 1
ATOM 670 C C . GLU A 1 82 ? 9.742 10.059 -3.789 1.00 87.38 82 GLU A C 1
ATOM 672 O O . GLU A 1 82 ? 9.637 8.835 -3.930 1.00 87.38 82 GLU A O 1
ATOM 677 N N . LYS A 1 83 ? 10.629 10.594 -2.947 1.00 79.94 83 LYS A N 1
ATOM 678 C CA . LYS A 1 83 ? 11.588 9.808 -2.155 1.00 79.94 83 LYS A CA 1
ATOM 679 C C . LYS A 1 83 ? 10.907 8.695 -1.344 1.00 79.94 83 LYS A C 1
ATOM 681 O O . LYS A 1 83 ? 9.778 8.825 -0.885 1.00 79.94 83 LYS A O 1
ATOM 686 N N . GLY A 1 84 ? 11.631 7.599 -1.120 1.00 78.25 84 GLY A N 1
ATOM 687 C CA . GLY A 1 84 ? 11.146 6.435 -0.369 1.00 78.25 84 GLY A CA 1
ATOM 688 C C . GLY A 1 84 ? 10.142 5.538 -1.105 1.00 78.25 84 GLY A C 1
ATOM 689 O O . GLY A 1 84 ? 9.708 4.551 -0.533 1.00 78.25 84 GLY A O 1
ATOM 690 N N . GLY A 1 85 ? 9.794 5.839 -2.356 1.00 88.69 85 GLY A N 1
ATOM 691 C CA . GLY A 1 85 ? 8.938 5.024 -3.218 1.00 88.69 85 GLY A CA 1
ATOM 692 C C . GLY A 1 85 ? 7.506 5.528 -3.185 1.00 88.69 85 GLY A C 1
ATOM 693 O O . GLY A 1 85 ? 6.585 4.743 -3.354 1.00 88.69 85 GLY A O 1
ATOM 694 N N . MET A 1 86 ? 7.311 6.813 -2.887 1.00 91.25 86 MET A N 1
ATOM 695 C CA . MET A 1 86 ? 5.998 7.404 -2.690 1.00 91.25 86 MET A CA 1
ATOM 696 C C . MET A 1 86 ? 5.429 7.868 -4.030 1.00 91.25 86 MET A C 1
ATOM 698 O O . MET A 1 86 ? 5.922 8.811 -4.648 1.00 91.25 86 MET A O 1
ATOM 702 N N . TYR A 1 87 ? 4.373 7.198 -4.472 1.00 94.38 87 TYR A N 1
ATOM 703 C CA . TYR A 1 87 ? 3.648 7.511 -5.693 1.00 94.38 87 TYR A CA 1
ATOM 704 C C . TYR A 1 87 ? 2.343 8.214 -5.320 1.00 94.38 87 TYR A C 1
ATOM 706 O O . TYR A 1 87 ? 1.496 7.635 -4.643 1.00 94.38 87 TYR A O 1
ATOM 714 N N . GLN A 1 88 ? 2.181 9.459 -5.768 1.00 91.62 88 GLN A N 1
ATOM 715 C CA . GLN A 1 88 ? 0.992 10.290 -5.506 1.00 91.62 88 GLN A CA 1
ATOM 716 C C . GLN A 1 88 ? 0.345 10.831 -6.791 1.00 91.62 88 GLN A C 1
ATOM 718 O O . GLN A 1 88 ? -0.738 11.409 -6.757 1.00 91.62 88 GLN A O 1
ATOM 723 N N . LEU A 1 89 ? 1.004 10.647 -7.936 1.00 86.94 89 LEU A N 1
ATOM 724 C CA . LEU A 1 89 ? 0.565 11.168 -9.228 1.00 86.94 89 LEU A CA 1
ATOM 725 C C . LEU A 1 89 ? -0.203 10.110 -10.033 1.00 86.94 89 LEU A C 1
ATOM 727 O O . LEU A 1 89 ? -0.358 8.965 -9.613 1.00 86.94 89 LEU A O 1
ATOM 731 N N . ALA A 1 90 ? -0.694 10.517 -11.207 1.00 84.12 90 ALA A N 1
ATOM 732 C CA . ALA A 1 90 ? -1.400 9.659 -12.162 1.00 84.12 90 ALA A CA 1
ATOM 733 C C . ALA A 1 90 ? -2.656 8.964 -11.599 1.00 84.12 90 ALA A C 1
ATOM 735 O O . ALA A 1 90 ? -3.048 7.909 -12.083 1.00 84.12 90 ALA A O 1
ATOM 736 N N . GLY A 1 91 ? -3.289 9.556 -10.579 1.00 89.44 91 GLY A N 1
ATOM 737 C CA . GLY A 1 91 ? -4.510 9.015 -9.981 1.00 89.44 91 GLY A CA 1
ATOM 738 C C . GLY A 1 91 ? -4.305 7.693 -9.243 1.00 89.44 91 GLY A C 1
ATOM 739 O O . GLY A 1 91 ? -5.288 7.008 -8.985 1.00 89.44 91 GLY A O 1
ATOM 740 N N . ILE A 1 92 ? -3.063 7.341 -8.880 1.00 93.75 92 ILE A N 1
ATOM 741 C CA . ILE A 1 92 ? -2.735 6.041 -8.279 1.00 93.75 92 ILE A CA 1
ATOM 742 C C . ILE A 1 92 ? -3.578 5.720 -7.044 1.00 93.75 92 ILE A C 1
ATOM 744 O O . ILE A 1 92 ? -3.997 4.582 -6.877 1.00 93.75 92 ILE A O 1
ATOM 748 N N . GLY A 1 93 ? -3.905 6.724 -6.224 1.00 93.94 93 GLY A N 1
ATOM 749 C CA . GLY A 1 93 ? -4.768 6.556 -5.052 1.00 93.94 93 GLY A CA 1
ATOM 750 C C . GLY A 1 93 ? -6.174 6.035 -5.369 1.00 93.94 93 GLY A C 1
ATOM 751 O O . GLY A 1 93 ? -6.829 5.498 -4.476 1.00 93.94 93 GLY A O 1
ATOM 752 N N . HIS A 1 94 ? -6.605 6.138 -6.629 1.00 95.69 94 HIS A N 1
ATOM 753 C CA . HIS A 1 94 ? -7.876 5.642 -7.151 1.00 95.69 94 HIS A CA 1
ATOM 754 C C . HIS A 1 94 ? -7.753 4.348 -7.970 1.00 95.69 94 HIS A C 1
ATOM 756 O O . HIS A 1 94 ? -8.741 3.916 -8.561 1.00 95.69 94 HIS A O 1
ATOM 762 N N . GLU A 1 95 ? -6.579 3.716 -8.024 1.00 95.94 95 GLU A N 1
ATOM 763 C CA . GLU A 1 95 ? -6.425 2.414 -8.674 1.00 95.94 95 GLU A CA 1
ATOM 764 C C . GLU A 1 95 ? -7.248 1.340 -7.955 1.00 95.94 95 GLU A C 1
ATOM 766 O O . GLU A 1 95 ? -7.323 1.304 -6.722 1.00 95.94 95 GLU A O 1
ATOM 771 N N . GLN A 1 96 ? -7.836 0.428 -8.735 1.00 96.88 96 GLN A N 1
ATOM 772 C CA . GLN A 1 96 ? -8.773 -0.577 -8.227 1.00 96.88 96 GLN A CA 1
ATOM 773 C C . GLN A 1 96 ? -8.171 -1.411 -7.092 1.00 96.88 96 GLN A C 1
ATOM 775 O O . GLN A 1 96 ? -8.843 -1.679 -6.106 1.00 96.88 96 GLN A O 1
ATOM 780 N N . PHE A 1 97 ? -6.885 -1.769 -7.176 1.00 96.44 97 PHE A N 1
ATOM 781 C CA . PHE A 1 97 ? -6.253 -2.592 -6.144 1.00 96.44 97 PHE A CA 1
ATOM 782 C C . PHE A 1 97 ? -6.117 -1.887 -4.789 1.00 96.44 97 PHE A C 1
ATOM 784 O O . PHE A 1 97 ? -6.124 -2.557 -3.762 1.00 96.44 97 PHE A O 1
ATOM 791 N N . LEU A 1 98 ? -6.026 -0.554 -4.759 1.00 96.50 98 LEU A N 1
ATOM 792 C CA . LEU A 1 98 ? -6.040 0.188 -3.499 1.00 96.50 98 LEU A CA 1
ATOM 793 C C . LEU A 1 98 ? -7.462 0.349 -2.960 1.00 96.50 98 LEU A C 1
ATOM 795 O O . LEU A 1 98 ? -7.649 0.333 -1.747 1.00 96.50 98 LEU A O 1
ATOM 799 N N . TRP A 1 99 ? -8.465 0.488 -3.833 1.00 96.75 99 TRP A N 1
ATOM 800 C CA . TRP A 1 99 ? -9.868 0.468 -3.410 1.00 96.75 99 TRP A CA 1
ATOM 801 C C . TRP A 1 99 ? -10.268 -0.883 -2.830 1.00 96.75 99 TRP A C 1
ATOM 803 O O . TRP A 1 99 ? -10.837 -0.918 -1.745 1.00 96.75 99 TRP A O 1
ATOM 813 N N . ASP A 1 100 ? -9.894 -1.977 -3.490 1.00 97.06 100 ASP A N 1
ATOM 814 C CA . ASP A 1 100 ? -10.130 -3.330 -2.993 1.00 97.06 100 ASP A CA 1
ATOM 815 C C . ASP A 1 100 ? -9.479 -3.527 -1.620 1.00 97.06 100 ASP A C 1
ATOM 817 O O . ASP A 1 100 ? -10.136 -4.008 -0.706 1.00 97.06 100 ASP A O 1
ATOM 821 N N . LEU A 1 101 ? -8.225 -3.081 -1.449 1.00 95.94 101 LEU A N 1
ATOM 822 C CA . LEU A 1 101 ? -7.507 -3.168 -0.174 1.00 95.94 101 LEU A CA 1
ATOM 823 C C . LEU A 1 101 ? -8.214 -2.390 0.943 1.00 95.94 101 LEU A C 1
ATOM 825 O O . LEU A 1 101 ? -8.315 -2.875 2.066 1.00 95.94 101 LEU A O 1
ATOM 829 N N . ARG A 1 102 ? -8.709 -1.185 0.636 1.00 94.69 102 ARG A N 1
ATOM 830 C CA . ARG A 1 102 ? -9.486 -0.357 1.574 1.00 94.69 102 ARG A CA 1
ATOM 831 C C . ARG A 1 102 ? -10.836 -0.981 1.928 1.00 94.69 102 ARG A C 1
ATOM 833 O O . ARG A 1 102 ? -11.339 -0.721 3.013 1.00 94.69 102 ARG A O 1
ATOM 840 N N . CYS A 1 103 ? -11.403 -1.774 1.021 1.00 95.12 103 CYS A N 1
ATOM 841 C CA . CYS A 1 103 ? -12.695 -2.437 1.191 1.00 95.12 103 CYS A CA 1
ATOM 842 C C . CYS A 1 103 ? -12.577 -3.880 1.711 1.00 95.12 103 CYS A C 1
ATOM 844 O O . CYS A 1 103 ? -13.583 -4.584 1.773 1.00 95.12 103 CYS A O 1
ATOM 846 N N . GLU A 1 104 ? -11.380 -4.349 2.074 1.00 96.62 104 GLU A N 1
ATOM 847 C CA . GLU A 1 104 ? -11.212 -5.650 2.722 1.00 96.62 104 GLU A CA 1
ATOM 848 C C . GLU A 1 104 ? -11.978 -5.678 4.042 1.00 96.62 104 GLU A C 1
ATOM 850 O O . GLU A 1 104 ? -11.695 -4.882 4.939 1.00 96.62 104 GLU A O 1
ATOM 855 N N . GLN A 1 105 ? -12.902 -6.631 4.194 1.00 96.12 105 GLN A N 1
ATOM 856 C CA . GLN A 1 105 ? -13.741 -6.702 5.392 1.00 96.12 105 GLN A CA 1
ATOM 857 C C . GLN A 1 105 ? -12.895 -6.806 6.665 1.00 96.12 105 GLN A C 1
ATOM 859 O O . GLN A 1 105 ? -13.148 -6.095 7.625 1.00 96.12 105 GLN A O 1
ATOM 864 N N . ALA A 1 106 ? -11.811 -7.586 6.641 1.00 94.31 106 ALA A N 1
ATOM 865 C CA . ALA A 1 106 ? -10.911 -7.708 7.785 1.00 94.31 106 ALA A CA 1
ATOM 866 C C . ALA A 1 106 ? -10.210 -6.385 8.159 1.00 94.31 106 ALA A C 1
ATOM 868 O O . ALA A 1 106 ? -9.884 -6.173 9.323 1.00 94.31 106 ALA A O 1
ATOM 869 N N . VAL A 1 107 ? -9.976 -5.484 7.197 1.00 94.69 107 VAL A N 1
ATOM 870 C CA . VAL A 1 107 ? -9.448 -4.137 7.475 1.00 94.69 107 VAL A CA 1
ATOM 871 C C . VAL A 1 107 ? -10.544 -3.269 8.093 1.00 94.69 107 VAL A C 1
ATOM 873 O O . VAL A 1 107 ? -10.296 -2.601 9.096 1.00 94.69 107 VAL A O 1
ATOM 876 N N . ILE A 1 108 ? -11.753 -3.310 7.527 1.00 94.56 108 ILE A N 1
ATOM 877 C CA . ILE A 1 108 ? -12.928 -2.586 8.030 1.00 94.56 108 ILE A CA 1
ATOM 878 C C . ILE A 1 108 ? -13.231 -2.997 9.477 1.00 94.56 108 ILE A C 1
ATOM 880 O O . ILE A 1 108 ? -13.336 -2.124 10.332 1.00 94.56 108 ILE A O 1
ATOM 884 N N . ASP A 1 109 ? -13.271 -4.297 9.776 1.00 92.31 109 ASP A N 1
ATOM 885 C CA . ASP A 1 109 ? -13.571 -4.847 11.106 1.00 92.31 109 ASP A CA 1
ATOM 886 C C . ASP A 1 109 ? -12.582 -4.354 12.174 1.00 92.31 109 ASP A C 1
ATOM 888 O O . ASP A 1 109 ? -12.964 -4.053 13.309 1.00 92.31 109 ASP A O 1
ATOM 892 N N . VAL A 1 110 ? -11.301 -4.225 11.810 1.00 90.62 110 VAL A N 1
ATOM 893 C CA . VAL A 1 110 ? -10.271 -3.672 12.699 1.00 90.62 110 VAL A CA 1
ATOM 894 C C . VAL A 1 110 ? -10.574 -2.216 13.038 1.00 90.62 110 VAL A C 1
ATOM 896 O O . VAL A 1 110 ? -10.543 -1.845 14.212 1.00 90.62 110 VAL A O 1
ATOM 899 N N . PHE A 1 111 ? -10.895 -1.388 12.041 1.00 90.38 111 PHE A N 1
ATOM 900 C CA . PHE A 1 111 ? -11.236 0.012 12.289 1.00 90.38 111 PHE A CA 1
ATOM 901 C C . PHE A 1 111 ? -12.572 0.160 13.021 1.00 90.38 111 PHE A C 1
ATOM 903 O O . PHE A 1 111 ? -12.657 0.984 13.928 1.00 90.38 111 PHE A O 1
ATOM 910 N N . ALA A 1 112 ? -13.572 -0.664 12.709 1.00 88.31 112 ALA A N 1
ATOM 911 C CA . ALA A 1 112 ? -14.860 -0.656 13.394 1.00 88.31 112 ALA A CA 1
ATOM 912 C C . ALA A 1 112 ? -14.695 -0.990 14.881 1.00 88.31 112 ALA A C 1
ATOM 914 O O . ALA A 1 112 ? -15.256 -0.316 15.742 1.00 88.31 112 ALA A O 1
ATOM 915 N N . THR A 1 113 ? -13.828 -1.958 15.195 1.00 86.00 113 THR A N 1
ATOM 916 C CA . THR A 1 113 ? -13.470 -2.313 16.575 1.00 86.00 113 THR A CA 1
ATOM 917 C C . THR A 1 113 ? -12.769 -1.163 17.300 1.00 86.00 113 THR A C 1
ATOM 919 O O . THR A 1 113 ? -13.097 -0.872 18.448 1.00 86.00 113 THR A O 1
ATOM 922 N N . ILE A 1 114 ? -11.813 -0.496 16.645 1.00 86.50 114 ILE A N 1
ATOM 923 C CA . ILE A 1 114 ? -11.061 0.622 17.240 1.00 86.50 114 ILE A CA 1
ATOM 924 C C . ILE A 1 114 ? -11.975 1.824 17.514 1.00 86.50 114 ILE A C 1
ATOM 926 O O . ILE A 1 114 ? -11.856 2.452 18.564 1.00 86.50 114 ILE A O 1
ATOM 930 N N . TRP A 1 115 ? -12.880 2.145 16.587 1.00 85.31 115 TRP A N 1
ATOM 931 C CA . TRP A 1 115 ? -13.765 3.311 16.684 1.00 85.31 115 TRP A CA 1
ATOM 932 C C . TRP A 1 115 ? -15.094 3.030 17.395 1.00 85.31 115 TRP A C 1
ATOM 934 O O . TRP A 1 115 ? -15.802 3.972 17.747 1.00 85.31 115 TRP A O 1
ATOM 944 N N . GLY A 1 116 ? -15.440 1.760 17.617 1.00 84.19 116 GLY A N 1
ATOM 945 C CA . GLY A 1 116 ? -16.700 1.352 18.237 1.00 84.19 116 GLY A CA 1
ATOM 946 C C . GLY A 1 116 ? -17.936 1.625 17.372 1.00 84.19 116 GLY A C 1
ATOM 947 O O . GLY A 1 116 ? -19.020 1.822 17.919 1.00 84.19 116 GLY A O 1
ATOM 948 N N . THR A 1 117 ? -17.785 1.686 16.046 1.00 87.94 117 THR A N 1
ATOM 949 C CA . THR A 1 117 ? -18.882 1.935 15.097 1.00 87.94 117 THR A CA 1
ATOM 950 C C . THR A 1 117 ? -18.593 1.324 13.729 1.00 87.94 117 THR A C 1
ATOM 952 O O . THR A 1 117 ? -17.446 1.314 13.285 1.00 87.94 117 THR A O 1
ATOM 955 N N . ASP A 1 118 ? -19.643 0.882 13.039 1.00 88.00 118 ASP A N 1
ATOM 956 C CA . ASP A 1 118 ? -19.579 0.419 11.647 1.00 88.00 118 ASP A CA 1
ATOM 957 C C . ASP A 1 118 ? -19.762 1.573 10.636 1.00 88.00 118 ASP A C 1
ATOM 959 O O . ASP A 1 118 ? -19.576 1.400 9.431 1.00 88.00 118 ASP A O 1
ATOM 963 N N . GLU A 1 119 ? -20.105 2.778 11.111 1.00 91.75 119 GLU A N 1
ATOM 964 C CA . GLU A 1 119 ? -20.261 3.986 10.291 1.00 91.75 119 GLU A CA 1
ATOM 965 C C . GLU A 1 119 ? -18.895 4.620 9.979 1.00 91.75 119 GLU A C 1
ATOM 967 O O . GLU A 1 119 ? -18.526 5.675 10.500 1.00 91.75 119 GLU A O 1
ATOM 972 N N . LEU A 1 120 ? -18.113 3.946 9.135 1.00 88.50 120 LEU A N 1
ATOM 973 C CA . LEU A 1 120 ? -16.758 4.358 8.775 1.00 88.50 120 LEU A CA 1
ATOM 974 C C . LEU A 1 120 ? -16.717 5.125 7.447 1.00 88.50 120 LEU A C 1
ATOM 976 O O . LEU A 1 120 ? -17.330 4.738 6.453 1.00 88.50 120 LEU A O 1
ATOM 980 N N . LEU A 1 121 ? -15.915 6.190 7.414 1.00 91.44 121 LEU A N 1
ATOM 981 C CA . LEU A 1 121 ? -15.521 6.883 6.188 1.00 91.44 121 LEU A CA 1
ATOM 982 C C . LEU A 1 121 ? -14.058 6.582 5.878 1.00 91.44 121 LEU A C 1
ATOM 984 O O . LEU A 1 121 ? -13.219 6.516 6.776 1.00 91.44 121 LEU A O 1
ATOM 988 N N . VAL A 1 122 ? -13.744 6.454 4.591 1.00 89.88 122 VAL A N 1
ATOM 989 C CA . VAL A 1 122 ? -12.384 6.191 4.121 1.00 89.88 122 VAL A CA 1
ATOM 990 C C . VAL A 1 122 ? -11.868 7.368 3.300 1.00 89.88 122 VAL A C 1
ATOM 992 O O . VAL A 1 122 ? -12.513 7.826 2.356 1.00 89.88 122 VAL A O 1
ATOM 995 N N . SER A 1 123 ? -10.690 7.872 3.664 1.00 89.56 123 SER A N 1
ATOM 996 C CA . SER A 1 123 ? -9.919 8.777 2.815 1.00 89.56 123 SER A CA 1
ATOM 997 C C . SER A 1 123 ? -9.058 7.976 1.836 1.00 89.56 123 SER A C 1
ATOM 999 O O . SER A 1 123 ? -8.742 6.803 2.048 1.00 89.56 123 SER A O 1
ATOM 1001 N N . PHE A 1 124 ? -8.656 8.613 0.741 1.00 90.50 124 PHE A N 1
ATOM 1002 C CA . PHE A 1 124 ? -7.686 8.050 -0.190 1.00 90.50 124 PHE A CA 1
ATOM 1003 C C . PHE A 1 124 ? -6.389 8.859 -0.146 1.00 90.50 124 PHE A C 1
ATOM 1005 O O . PHE A 1 124 ? -6.390 10.060 0.110 1.00 90.50 124 PHE A O 1
ATOM 1012 N N . ASP A 1 125 ? -5.288 8.172 -0.419 1.00 90.50 125 ASP A N 1
ATOM 1013 C CA . ASP A 1 125 ? -3.941 8.727 -0.542 1.00 90.50 125 ASP A CA 1
ATOM 1014 C C . ASP A 1 125 ? -3.214 7.940 -1.646 1.00 90.50 125 ASP A C 1
ATOM 1016 O O . ASP A 1 125 ? -3.765 6.975 -2.199 1.00 90.50 125 ASP A O 1
ATOM 1020 N N . GLY A 1 126 ? -1.990 8.344 -1.972 1.00 92.50 126 GLY A N 1
ATOM 1021 C CA . GLY A 1 126 ? -1.064 7.583 -2.796 1.00 92.50 126 GLY A CA 1
ATOM 1022 C C . GLY A 1 126 ? -0.647 6.250 -2.164 1.00 92.50 126 GLY A C 1
ATOM 1023 O O . GLY A 1 126 ? -1.233 5.761 -1.199 1.00 92.50 126 GLY A O 1
ATOM 1024 N N . VAL A 1 127 ? 0.398 5.640 -2.716 1.00 94.88 127 VAL A N 1
ATOM 1025 C CA . VAL A 1 127 ? 0.963 4.389 -2.190 1.00 94.88 127 VAL A CA 1
ATOM 1026 C C . VAL A 1 127 ? 2.481 4.456 -2.165 1.00 94.88 127 VAL A C 1
ATOM 1028 O O . VAL A 1 127 ? 3.115 5.082 -3.016 1.00 94.88 127 VAL A O 1
ATOM 1031 N N . ASN A 1 128 ? 3.070 3.799 -1.170 1.00 93.50 128 ASN A N 1
ATOM 1032 C CA . ASN A 1 128 ? 4.505 3.602 -1.091 1.00 93.50 128 ASN A CA 1
ATOM 1033 C C . ASN A 1 128 ? 4.883 2.220 -1.652 1.00 93.50 128 ASN A C 1
ATOM 1035 O O . ASN A 1 128 ? 4.526 1.198 -1.071 1.00 93.50 128 ASN A O 1
ATOM 1039 N N . LEU A 1 129 ? 5.601 2.196 -2.777 1.00 94.00 129 LEU A N 1
ATOM 1040 C CA . LEU A 1 129 ? 6.157 0.995 -3.402 1.00 94.00 129 LEU A CA 1
ATOM 1041 C C . LEU A 1 129 ? 7.687 1.100 -3.414 1.00 94.00 129 LEU A C 1
ATOM 1043 O O . LEU A 1 129 ? 8.304 1.500 -4.405 1.00 94.00 129 LEU A O 1
ATOM 1047 N N . ALA A 1 130 ? 8.304 0.768 -2.280 1.00 90.75 130 ALA A N 1
ATOM 1048 C CA . ALA A 1 130 ? 9.754 0.765 -2.129 1.00 90.75 130 ALA A CA 1
ATOM 1049 C C . ALA A 1 130 ? 10.383 -0.465 -2.805 1.00 90.75 130 ALA A C 1
ATOM 1051 O O . ALA A 1 130 ? 10.130 -1.612 -2.430 1.00 90.75 130 ALA A O 1
ATOM 1052 N N . LEU A 1 131 ? 11.239 -0.217 -3.796 1.00 91.81 131 LEU A N 1
ATOM 1053 C CA . LEU A 1 131 ? 11.972 -1.244 -4.532 1.00 91.81 131 LEU A CA 1
ATOM 1054 C C . LEU A 1 131 ? 13.468 -1.193 -4.167 1.00 91.81 131 LEU A C 1
ATOM 1056 O O . LEU A 1 131 ? 14.006 -0.098 -4.011 1.00 91.81 131 LEU A O 1
ATOM 1060 N N . PRO A 1 132 ? 14.183 -2.331 -4.088 1.00 90.88 132 PRO A N 1
ATOM 1061 C CA . PRO A 1 132 ? 15.650 -2.374 -4.003 1.00 90.88 132 PRO A CA 1
ATOM 1062 C C . PRO A 1 132 ? 16.328 -1.891 -5.301 1.00 90.88 132 PRO A C 1
ATOM 1064 O O . PRO A 1 132 ? 16.820 -2.683 -6.105 1.00 90.88 132 PRO A O 1
ATOM 1067 N N . LEU A 1 133 ? 16.312 -0.578 -5.515 1.00 91.25 133 LEU A N 1
ATOM 10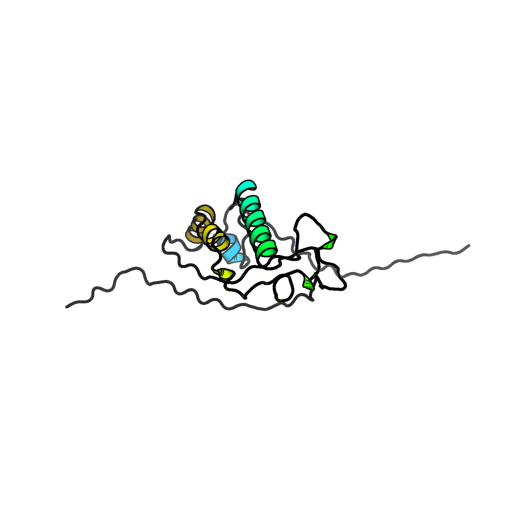68 C CA . LEU A 1 133 ? 16.995 0.122 -6.606 1.00 91.25 133 LEU A CA 1
ATOM 1069 C C . LEU A 1 133 ? 18.497 0.309 -6.305 1.00 91.25 133 LEU A C 1
ATOM 1071 O O . LEU A 1 133 ? 18.910 0.194 -5.151 1.00 91.25 133 LEU A O 1
ATOM 1075 N N . PRO A 1 134 ? 19.334 0.613 -7.307 1.00 89.75 134 PRO A N 1
ATOM 1076 C CA . PRO A 1 134 ? 20.732 0.971 -7.081 1.00 89.75 134 PRO A CA 1
ATOM 1077 C C . PRO A 1 134 ? 20.885 2.178 -6.137 1.00 89.75 134 PRO A C 1
ATOM 1079 O O . PRO A 1 134 ? 20.190 3.183 -6.288 1.00 89.75 134 PRO A O 1
ATOM 1082 N N . GLU A 1 135 ? 21.794 2.079 -5.162 1.00 85.00 135 GLU A N 1
ATOM 1083 C CA . GLU A 1 135 ? 21.997 3.088 -4.101 1.00 85.00 135 GLU A CA 1
ATOM 1084 C C . GLU A 1 135 ? 22.458 4.451 -4.648 1.00 85.00 135 GLU A C 1
ATOM 1086 O O . GLU A 1 135 ? 22.131 5.494 -4.089 1.00 85.00 135 GLU A O 1
ATOM 1091 N N . ASP A 1 136 ? 23.185 4.455 -5.769 1.00 86.50 136 ASP A N 1
ATOM 1092 C CA . ASP A 1 136 ? 23.634 5.664 -6.471 1.00 86.50 136 ASP A CA 1
ATOM 1093 C C . ASP A 1 136 ? 22.481 6.436 -7.132 1.00 86.50 136 ASP A C 1
ATOM 1095 O O . ASP A 1 136 ? 22.610 7.624 -7.421 1.00 86.50 136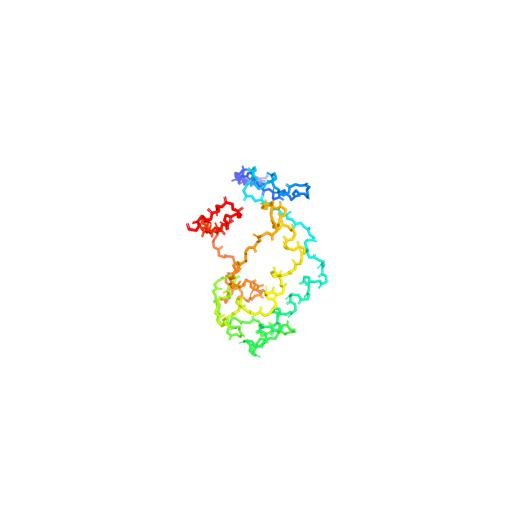 ASP A O 1
ATOM 1099 N N . GLN A 1 137 ? 21.346 5.772 -7.356 1.00 83.12 137 GLN A N 1
ATOM 1100 C CA . GLN A 1 137 ? 20.146 6.360 -7.953 1.00 83.12 137 GLN A CA 1
ATOM 1101 C C . GLN A 1 137 ? 19.098 6.700 -6.900 1.00 83.12 137 GLN A C 1
ATOM 1103 O O . GLN A 1 137 ? 18.259 7.575 -7.119 1.00 83.12 137 GLN A O 1
ATOM 1108 N N . TYR A 1 138 ? 19.110 5.973 -5.783 1.00 77.50 138 TYR A N 1
ATOM 1109 C CA . TYR A 1 138 ? 18.042 6.027 -4.811 1.00 77.50 138 TYR A CA 1
ATOM 1110 C C . TYR A 1 138 ? 18.540 5.769 -3.396 1.00 77.50 138 TYR A C 1
ATOM 1112 O O . TYR A 1 138 ? 18.893 4.650 -3.030 1.00 77.50 138 TYR A O 1
ATOM 1120 N N . HIS A 1 139 ? 18.506 6.813 -2.572 1.00 71.38 139 HIS A N 1
ATOM 1121 C CA . HIS A 1 139 ? 18.823 6.689 -1.157 1.00 71.38 139 HIS A CA 1
ATOM 1122 C C . HIS A 1 139 ? 17.660 6.030 -0.417 1.00 71.38 139 HIS A C 1
ATOM 1124 O O . HIS A 1 139 ? 16.689 6.690 -0.040 1.00 71.38 139 HIS A O 1
ATOM 1130 N N . HIS A 1 140 ? 17.780 4.726 -0.168 1.00 65.94 140 HIS A N 1
ATOM 1131 C CA . HIS A 1 140 ? 16.759 3.920 0.520 1.00 65.94 140 HIS A CA 1
ATOM 1132 C C . HIS A 1 140 ? 16.512 4.353 1.964 1.00 65.94 140 HIS A C 1
ATOM 1134 O O . HIS A 1 140 ? 15.472 4.048 2.542 1.00 65.94 140 HIS A O 1
ATOM 1140 N N . ARG A 1 141 ? 17.475 5.056 2.567 1.00 64.69 141 ARG A N 1
ATOM 1141 C CA . ARG A 1 141 ? 17.423 5.510 3.959 1.00 64.69 141 ARG A CA 1
ATOM 1142 C C . ARG A 1 141 ? 17.699 7.004 4.030 1.00 64.69 141 ARG A C 1
ATOM 1144 O O . ARG A 1 141 ? 18.809 7.437 4.338 1.00 64.69 141 ARG A O 1
ATOM 1151 N N . GLY A 1 142 ? 16.673 7.802 3.747 1.00 66.25 142 GLY A N 1
ATOM 1152 C CA . GLY A 1 142 ? 16.680 9.207 4.148 1.00 66.25 142 GLY A CA 1
ATOM 1153 C C . GLY A 1 142 ? 16.922 9.334 5.657 1.00 66.25 142 GLY A C 1
ATOM 1154 O O . GLY A 1 142 ? 16.631 8.413 6.424 1.00 66.25 142 GLY A O 1
ATOM 1155 N N . LYS A 1 143 ? 17.463 10.475 6.102 1.00 76.81 143 LYS A N 1
ATOM 1156 C CA . LYS A 1 143 ? 17.559 10.754 7.542 1.00 76.81 143 LYS A CA 1
ATOM 1157 C C . LYS A 1 143 ? 16.151 10.670 8.147 1.00 76.81 143 LYS A C 1
ATOM 1159 O O . LYS A 1 143 ? 15.238 11.247 7.550 1.00 76.81 143 LYS A O 1
ATOM 1164 N N . PRO A 1 144 ? 15.962 9.994 9.297 1.00 77.81 144 PRO A N 1
ATOM 1165 C CA . PRO A 1 144 ? 14.686 10.019 9.994 1.00 77.81 144 PRO A CA 1
ATOM 1166 C C . PRO A 1 144 ? 14.226 11.464 10.169 1.00 77.81 144 PRO A C 1
ATOM 1168 O O . PRO A 1 144 ? 15.014 12.321 10.572 1.00 77.81 144 PRO A O 1
ATOM 1171 N N . TRP A 1 145 ? 12.963 11.728 9.858 1.00 78.12 145 TRP A N 1
ATOM 1172 C CA . TRP A 1 145 ? 12.364 13.046 10.010 1.00 78.12 145 TRP A CA 1
ATOM 1173 C C . TRP A 1 145 ? 11.179 12.926 10.965 1.00 78.12 145 TRP A C 1
ATOM 1175 O O . TRP A 1 145 ? 10.073 12.648 10.512 1.00 78.12 145 TRP A O 1
ATOM 1185 N N . PRO A 1 146 ? 11.389 13.046 12.288 1.00 85.56 146 PRO A N 1
ATOM 1186 C CA . PRO A 1 146 ? 10.289 13.048 13.242 1.00 85.56 146 PRO A CA 1
ATOM 1187 C C . PRO A 1 146 ? 9.379 14.251 12.971 1.00 85.56 146 PRO A C 1
ATOM 1189 O O . PRO A 1 146 ? 9.824 15.396 13.036 1.00 85.56 146 PRO A O 1
ATOM 1192 N N . HIS A 1 147 ? 8.120 13.988 12.642 1.00 85.62 147 HIS A N 1
ATOM 1193 C CA . HIS A 1 147 ? 7.090 14.993 12.398 1.00 85.62 147 HIS A CA 1
ATOM 1194 C C . HIS A 1 147 ? 5.736 14.449 12.869 1.00 85.62 147 HIS A C 1
ATOM 1196 O O . HIS A 1 147 ? 5.574 13.241 13.037 1.00 85.62 147 HIS A O 1
ATOM 1202 N N . VAL A 1 148 ? 4.772 15.341 13.092 1.00 82.56 148 VAL A N 1
ATOM 1203 C CA . VAL A 1 148 ? 3.383 14.980 13.404 1.00 82.56 148 VAL A CA 1
ATOM 1204 C C . VAL A 1 148 ? 2.539 15.285 12.176 1.00 82.56 148 VAL A C 1
ATOM 1206 O O . VAL A 1 148 ? 2.633 16.381 11.625 1.00 82.56 148 VAL A O 1
ATOM 1209 N N . GLN A 1 149 ? 1.730 14.321 11.748 1.00 69.44 149 GLN A N 1
ATOM 1210 C CA . GLN A 1 149 ? 0.728 14.536 10.710 1.00 69.44 149 GLN A CA 1
ATOM 1211 C C . GLN A 1 149 ? -0.621 14.836 11.362 1.00 69.44 149 GLN A C 1
ATOM 1213 O O . GLN A 1 149 ? -0.981 14.219 12.363 1.00 69.44 149 GLN A O 1
ATOM 1218 N N . GLY A 1 150 ? -1.355 15.801 10.812 1.00 59.88 150 GLY A N 1
ATOM 1219 C CA . GLY A 1 150 ? -2.722 16.097 11.225 1.00 59.88 150 GLY A CA 1
ATOM 1220 C C . GLY A 1 150 ? -3.706 15.478 10.242 1.00 59.88 150 GLY A C 1
ATOM 1221 O O . GLY A 1 150 ? -3.723 15.870 9.080 1.00 59.88 150 GLY A O 1
ATOM 1222 N N . ILE A 1 151 ? -4.537 14.548 10.708 1.00 58.94 151 ILE A N 1
ATOM 1223 C CA . ILE A 1 151 ? -5.739 14.104 9.995 1.00 58.94 151 ILE A CA 1
ATOM 1224 C C . ILE A 1 151 ? -6.948 14.549 10.817 1.00 58.94 151 ILE A C 1
ATOM 1226 O O . ILE A 1 151 ? -7.021 14.288 12.016 1.00 58.94 151 ILE A O 1
ATOM 1230 N N . VAL A 1 152 ? -7.888 15.242 10.173 1.00 46.69 152 VAL A N 1
ATOM 1231 C CA . VAL A 1 152 ? -9.194 15.566 10.756 1.00 46.69 152 VAL A CA 1
ATOM 1232 C C . VAL A 1 152 ? -10.140 14.421 10.408 1.00 46.69 152 VAL A C 1
ATOM 1234 O O . VAL A 1 152 ? -10.478 14.239 9.241 1.00 46.69 152 VAL A O 1
ATOM 1237 N N . ALA A 1 153 ? -10.562 13.648 11.407 1.00 51.47 153 ALA A N 1
ATOM 1238 C CA . ALA A 1 153 ? -11.664 12.707 11.252 1.00 51.47 153 ALA A CA 1
ATOM 1239 C C . ALA A 1 153 ? -12.982 13.462 11.473 1.00 51.47 153 ALA A C 1
ATOM 1241 O O . ALA A 1 153 ? -13.235 13.976 12.563 1.00 51.47 153 ALA A O 1
ATOM 1242 N N . LEU A 1 154 ? -13.807 13.566 10.431 1.00 46.56 154 LEU A N 1
ATOM 1243 C CA . LEU A 1 154 ? -15.180 14.045 10.565 1.00 46.56 154 LEU A CA 1
ATOM 1244 C C . LEU A 1 154 ? -16.048 12.850 10.952 1.00 46.56 154 LEU A C 1
ATOM 1246 O O . LEU A 1 154 ? -16.319 11.986 10.124 1.00 46.56 154 LEU A O 1
ATOM 1250 N N . VAL A 1 155 ? -16.459 12.797 12.214 1.00 50.16 155 VAL A N 1
ATOM 1251 C CA . VAL A 1 155 ? -17.470 11.840 12.669 1.00 50.16 155 VAL A CA 1
ATOM 1252 C C . VAL A 1 155 ? -18.831 12.467 12.388 1.00 50.16 155 VAL A C 1
ATOM 1254 O O . VAL A 1 155 ? -19.115 13.565 12.871 1.00 50.16 155 VAL A O 1
ATOM 1257 N N . SER A 1 156 ? -19.660 11.804 11.579 1.00 44.41 156 SER A N 1
ATOM 1258 C CA . SER A 1 156 ? -21.060 12.206 11.442 1.00 44.41 156 SER A CA 1
ATOM 1259 C C . SER A 1 156 ? -21.734 12.023 12.804 1.00 44.41 156 SER A C 1
ATOM 1261 O O . SER A 1 156 ? -21.632 10.935 13.370 1.00 44.41 156 SER A O 1
ATOM 1263 N N . PRO A 1 157 ? -22.404 13.040 13.370 1.00 45.53 157 PRO A N 1
ATOM 1264 C CA . PRO A 1 157 ? -23.197 12.828 14.568 1.00 45.53 157 PRO A CA 1
ATOM 1265 C C . PRO A 1 157 ? -24.302 11.824 14.230 1.00 45.53 157 PRO A C 1
ATOM 1267 O O . PRO A 1 157 ? -25.102 12.058 13.321 1.00 45.53 157 PRO A O 1
ATOM 1270 N N . SER A 1 158 ? -24.325 10.692 14.932 1.00 53.34 158 SER A N 1
ATOM 1271 C CA . SER A 1 158 ? -25.414 9.732 14.816 1.00 53.34 158 SER A CA 1
ATOM 1272 C C . SER A 1 158 ? -26.732 10.427 15.176 1.00 53.34 158 SER A C 1
ATOM 1274 O O . SER A 1 158 ? -26.833 11.230 16.106 1.00 53.34 158 SER A O 1
ATOM 1276 N N . SER A 1 159 ? -27.730 10.186 14.336 1.00 50.75 159 SER A N 1
ATOM 1277 C CA . SER A 1 159 ? -29.047 10.818 14.293 1.00 50.75 159 SER A CA 1
ATOM 1278 C C . SER A 1 159 ? -29.732 10.990 15.656 1.00 50.75 159 SER A C 1
ATOM 1280 O O . SER A 1 159 ? -29.938 10.016 16.378 1.00 50.75 159 SER A O 1
ATOM 1282 N N . GLY A 1 160 ? -30.189 12.218 15.940 1.00 45.91 160 GLY A N 1
ATOM 1283 C CA . GLY A 1 160 ? -31.044 12.506 17.093 1.00 45.91 160 GLY A CA 1
ATOM 1284 C C . GLY A 1 160 ? -31.401 13.975 17.350 1.00 45.91 160 GLY A C 1
ATOM 1285 O O . GLY A 1 160 ? -31.559 14.340 18.509 1.00 45.91 160 GLY A O 1
ATOM 1286 N N . ILE A 1 161 ? -31.540 14.831 16.329 1.00 44.16 161 ILE A N 1
ATOM 1287 C CA . ILE A 1 161 ? -32.270 16.103 16.490 1.00 44.16 161 ILE A CA 1
ATOM 1288 C C . ILE A 1 161 ? -33.510 16.023 15.595 1.00 44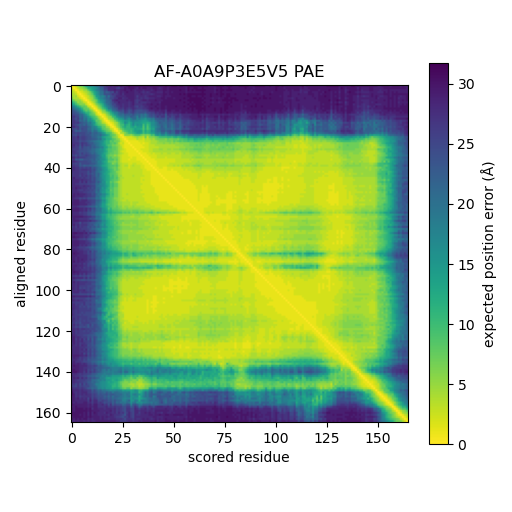.16 161 ILE A C 1
ATOM 1290 O O . ILE A 1 161 ? -33.358 16.027 14.372 1.00 44.16 161 ILE A O 1
ATOM 1294 N N . PRO A 1 162 ? -34.726 15.900 16.156 1.00 44.72 162 PRO A N 1
ATOM 1295 C CA . PRO A 1 162 ? -35.930 15.972 15.351 1.00 44.72 162 PRO A CA 1
ATOM 1296 C C . PRO A 1 162 ? -36.076 17.413 14.864 1.00 44.72 162 PRO A C 1
ATOM 1298 O O . PRO A 1 162 ? -36.166 18.343 15.666 1.00 44.72 162 PRO A O 1
ATOM 1301 N N . PHE A 1 163 ? -36.087 17.605 13.549 1.00 47.50 163 PHE A N 1
ATOM 1302 C CA . PHE A 1 163 ? -36.633 18.829 12.983 1.00 47.50 163 PHE A CA 1
ATOM 1303 C C . PHE A 1 163 ? -38.144 18.789 13.228 1.00 47.50 163 PHE A C 1
ATOM 1305 O O . PHE A 1 163 ? -38.827 17.899 12.729 1.00 47.50 163 PHE A O 1
ATOM 1312 N N . SER A 1 164 ? -38.642 19.692 14.070 1.00 44.28 164 SER A N 1
ATOM 1313 C CA . SER A 1 164 ? -40.063 20.025 14.106 1.00 44.28 164 SER A CA 1
ATOM 1314 C C . SER A 1 164 ? -40.388 20.873 12.877 1.00 44.28 164 SER A C 1
ATOM 1316 O O . SER A 1 164 ? -39.622 21.797 12.587 1.00 44.28 164 SER A O 1
ATOM 1318 N N . ASP A 1 165 ? -41.486 20.530 12.201 1.00 55.03 165 ASP A N 1
ATOM 1319 C CA . ASP A 1 165 ? -42.053 21.235 11.040 1.00 55.03 165 ASP A CA 1
ATOM 1320 C C . ASP A 1 165 ? -42.152 22.763 11.214 1.00 55.03 165 ASP A C 1
ATOM 1322 O O . ASP A 1 165 ? -42.434 23.227 12.348 1.00 55.03 165 ASP A O 1
#

Mean predicted aligned error: 11.52 Å

Sequence (165 aa):
MTSTVTLTATATDSPQRVLRLHPDNPTRDLEENGYTVVRGVLTPERAEDYRQRAYDWLEKMGPNFKRNDRNTWHVKNLPPHEKGGMYQLAGIGHEQFLWDLRCEQAVIDVFATIWGTDELLVSFDGVNLALPLPEDQYHHRGKPWPHVQGIVALVSPSSGIPFSD

Secondary structure (DSSP, 8-state):
-----------------------S-HHHHHHHHS------SS-HHHHHHHHHHHHHHHHHH-TT--TT-GGG--GGGSPS-BGGGEE-STTGGG-HHHHHHHT-HHHHHHHHHHHT-S--------EE------TTT--S-PPP----------PPPPS------

Foldseek 3Di:
DDDDDDDDDPDDCPPPPDPDADAPDQQVCCVPPVGHDHPPLDDPVLVVVLVVVVVVVFCVQQVQDDPPDLVSQAPNSGHDADAQQWDFPPCQLVDPSNVVVVVRVSNLVVVCSNVVHSPDDDDTGTDHDGDPHDCVRHPNDDPDDDDDDDDDDDDDPDDDDDDDD

pLDDT: mean 78.99, std 21.6, range [29.89, 98.38]